Protein AF-A0A0L0FM32-F1 (afdb_monomer_lite)

Foldseek 3Di:
DPPVCQVVDDAKAFDDDDVPLAPDSAWIWHFDDDPVVPGGIDTDDQGADDQDQPPFDPPDHDPVSNVVQVVQQLNVLQCVVCVVSRVLSVCLSVDLVSSVVRVCVRPVPDDSVVDDDDIDDDDAWDGDNPRSGTDQPWDWPALPPVLPDTDTHHYHPPCVVCVVVSVVVVVVRCCVSPVDD

Structure (mmCIF, N/CA/C/O backbone):
data_AF-A0A0L0FM32-F1
#
_entry.id   AF-A0A0L0FM32-F1
#
loop_
_atom_site.group_PDB
_atom_site.id
_atom_site.type_symbol
_atom_site.label_atom_id
_atom_site.label_alt_id
_atom_site.label_comp_id
_atom_site.label_asym_id
_atom_site.label_entity_id
_atom_site.label_seq_id
_atom_site.pdbx_PDB_ins_code
_atom_site.Cartn_x
_atom_site.Cartn_y
_atom_site.Cartn_z
_atom_site.occupancy
_atom_site.B_iso_or_equiv
_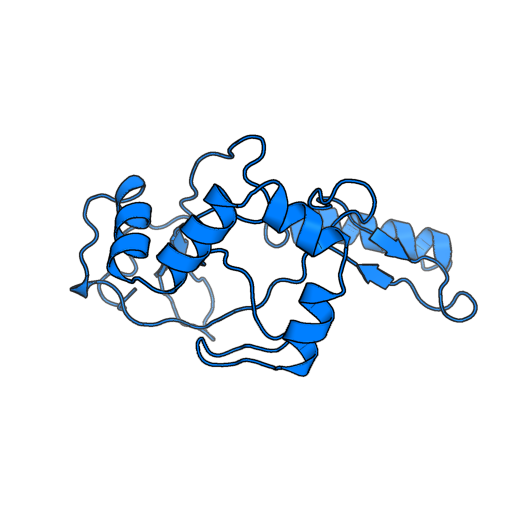atom_site.auth_seq_id
_atom_site.auth_comp_id
_atom_site.auth_asym_id
_atom_site.auth_atom_id
_atom_site.pdbx_PDB_model_num
ATOM 1 N N . MET A 1 1 ? -14.602 -6.476 7.976 1.00 91.38 1 MET A N 1
ATOM 2 C CA . MET A 1 1 ? -15.692 -6.327 8.966 1.00 91.38 1 MET A CA 1
ATOM 3 C C . MET A 1 1 ? -16.336 -7.679 9.131 1.00 91.38 1 MET A C 1
ATOM 5 O O . MET A 1 1 ? -16.321 -8.433 8.162 1.00 91.38 1 MET A O 1
ATOM 9 N N . LYS A 1 2 ? -16.908 -7.961 10.305 1.00 92.94 2 LYS A N 1
ATOM 10 C CA . LYS A 1 2 ? -17.693 -9.184 10.487 1.00 92.94 2 LYS A CA 1
ATOM 11 C C . LYS A 1 2 ? -18.865 -9.211 9.504 1.00 92.94 2 LYS A C 1
ATOM 13 O O . LYS A 1 2 ? -19.363 -8.154 9.101 1.00 92.94 2 LYS A O 1
ATOM 18 N N . ALA A 1 3 ? -19.281 -10.410 9.111 1.00 90.38 3 ALA A N 1
ATOM 19 C CA . ALA A 1 3 ? -20.233 -10.621 8.023 1.00 90.38 3 ALA A CA 1
ATOM 20 C C . ALA A 1 3 ? -21.579 -9.909 8.245 1.00 90.38 3 ALA A C 1
ATOM 22 O O . ALA A 1 3 ? -22.140 -9.362 7.300 1.00 90.38 3 ALA A O 1
ATOM 23 N N . GLU A 1 4 ? -22.066 -9.850 9.485 1.00 92.81 4 GLU A N 1
ATOM 24 C CA . GLU A 1 4 ? -23.324 -9.195 9.859 1.00 92.81 4 GLU A CA 1
ATOM 25 C C . GLU A 1 4 ? -23.316 -7.664 9.688 1.00 92.81 4 GLU A C 1
ATOM 27 O O . GLU A 1 4 ? -24.378 -7.047 9.654 1.00 92.81 4 GLU A O 1
ATOM 32 N N . TYR A 1 5 ? -22.137 -7.051 9.531 1.00 94.12 5 TYR A N 1
ATOM 33 C CA . TYR A 1 5 ? -21.968 -5.608 9.321 1.00 94.12 5 TYR A CA 1
ATOM 34 C C . TYR A 1 5 ? -21.438 -5.257 7.923 1.00 94.12 5 TYR A C 1
ATOM 36 O O . TYR A 1 5 ? -21.035 -4.116 7.688 1.00 94.12 5 TYR A O 1
ATOM 44 N N . LYS A 1 6 ? -21.413 -6.214 6.984 1.00 89.50 6 LYS A N 1
ATOM 45 C CA . LYS A 1 6 ? -20.869 -5.995 5.630 1.00 89.50 6 LYS A CA 1
ATOM 46 C C . LYS A 1 6 ? -21.604 -4.892 4.854 1.00 89.50 6 LYS A C 1
ATOM 48 O O . LYS A 1 6 ? -20.984 -4.207 4.051 1.00 89.50 6 LYS A O 1
ATOM 53 N N . ASP A 1 7 ? -22.886 -4.685 5.153 1.00 91.75 7 ASP A N 1
ATOM 54 C CA . ASP A 1 7 ? -23.764 -3.749 4.444 1.00 91.75 7 ASP A CA 1
ATOM 55 C C . ASP A 1 7 ? -23.800 -2.345 5.077 1.00 91.75 7 ASP A C 1
ATOM 57 O O . ASP A 1 7 ? -24.673 -1.539 4.759 1.00 91.75 7 ASP A O 1
ATOM 61 N N . ILE A 1 8 ? -22.852 -2.018 5.972 1.00 92.75 8 ILE A N 1
ATOM 62 C CA . ILE A 1 8 ? -22.752 -0.675 6.573 1.00 92.75 8 ILE A CA 1
ATOM 63 C C . ILE A 1 8 ? -22.622 0.428 5.507 1.00 92.75 8 ILE A C 1
ATOM 65 O O . ILE A 1 8 ? -23.114 1.538 5.698 1.00 92.75 8 ILE A O 1
ATOM 69 N N . VAL A 1 9 ? -21.983 0.099 4.379 1.00 92.38 9 VAL A N 1
ATOM 70 C CA . VAL A 1 9 ? -21.951 0.867 3.130 1.00 92.38 9 VAL A CA 1
ATOM 71 C C . VAL A 1 9 ? -21.946 -0.105 1.953 1.00 92.38 9 VAL A C 1
ATOM 73 O O . VAL A 1 9 ? -21.461 -1.223 2.069 1.00 92.38 9 VAL A O 1
ATOM 76 N N . THR A 1 10 ? -22.464 0.320 0.803 1.00 89.56 10 THR A N 1
ATOM 77 C CA . THR A 1 10 ? -22.587 -0.531 -0.398 1.00 89.56 10 THR A CA 1
ATOM 78 C C . THR A 1 10 ? -21.606 -0.164 -1.512 1.00 89.56 10 THR A C 1
ATOM 80 O O . THR A 1 10 ? -21.569 -0.813 -2.554 1.00 89.56 10 THR A O 1
ATOM 83 N N . ALA A 1 11 ? -20.805 0.880 -1.306 1.00 90.75 11 ALA A N 1
ATOM 84 C CA . ALA A 1 11 ? -19.853 1.403 -2.274 1.00 90.75 11 ALA A CA 1
ATOM 85 C C . ALA A 1 11 ? -18.503 1.674 -1.606 1.00 90.75 11 ALA A C 1
ATOM 87 O O . ALA A 1 11 ? -18.398 1.706 -0.379 1.00 90.75 11 ALA A O 1
ATOM 88 N N . ASN A 1 12 ? -17.473 1.897 -2.424 1.00 90.50 12 ASN A N 1
ATOM 89 C CA . ASN A 1 12 ? -16.180 2.318 -1.905 1.00 90.50 12 ASN A CA 1
ATOM 90 C C . ASN A 1 12 ? -16.286 3.698 -1.238 1.00 90.50 12 ASN A C 1
ATOM 92 O O . ASN A 1 12 ? -16.839 4.629 -1.828 1.00 90.50 12 ASN A O 1
ATOM 96 N N . VAL A 1 13 ? -15.702 3.852 -0.049 1.00 92.00 13 VAL A N 1
ATOM 97 C CA . VAL A 1 13 ? -15.650 5.135 0.669 1.00 92.00 13 VAL A CA 1
ATOM 98 C C . VAL A 1 13 ? -14.201 5.474 0.977 1.00 92.00 13 VAL A C 1
ATOM 100 O O . VAL A 1 13 ? -13.582 4.830 1.820 1.00 92.00 13 VAL A O 1
ATOM 103 N N . TYR A 1 14 ? -13.681 6.502 0.310 1.00 87.69 14 TYR A N 1
ATOM 104 C CA . TYR A 1 14 ? -12.312 6.992 0.468 1.00 87.69 14 TYR A CA 1
ATOM 105 C C . TYR A 1 14 ? -12.294 8.372 1.127 1.00 87.69 14 TYR A C 1
ATOM 107 O O . TYR A 1 14 ? -13.219 9.165 0.919 1.00 87.69 14 TYR A O 1
ATOM 115 N N . PRO A 1 15 ? -11.233 8.717 1.875 1.00 85.88 15 PRO A N 1
ATOM 116 C CA . PRO A 1 15 ? -11.010 10.103 2.241 1.00 85.88 15 PRO A CA 1
ATOM 117 C C . PRO A 1 15 ? -10.662 10.926 0.994 1.00 85.88 15 PRO A C 1
ATOM 119 O O . PRO A 1 15 ? -10.123 10.422 0.006 1.00 85.88 15 PRO A O 1
ATOM 122 N N . ALA A 1 16 ? -10.958 12.223 1.048 1.00 82.00 16 ALA A N 1
ATOM 123 C CA . ALA A 1 16 ? -10.608 13.134 -0.032 1.00 82.00 16 ALA A CA 1
ATOM 124 C C . ALA A 1 16 ? -9.077 13.174 -0.244 1.00 82.00 16 ALA A C 1
ATOM 126 O O . ALA A 1 16 ? -8.335 13.221 0.748 1.00 82.00 16 ALA A O 1
ATOM 127 N N . PRO A 1 17 ? -8.594 13.210 -1.503 1.00 71.12 17 PRO A N 1
ATOM 128 C CA . PRO A 1 17 ? -7.171 13.305 -1.796 1.00 71.12 17 PRO A CA 1
ATOM 129 C C . PRO A 1 17 ? -6.552 14.528 -1.122 1.00 71.12 17 PRO A C 1
ATOM 131 O O . PRO A 1 17 ? -7.025 15.654 -1.284 1.00 71.12 17 PRO A O 1
ATOM 134 N N . LYS A 1 18 ? -5.469 14.316 -0.376 1.00 67.25 18 LYS A N 1
ATOM 135 C CA . LYS A 1 18 ? -4.675 15.403 0.199 1.00 67.25 18 LYS A CA 1
ATOM 136 C C . LYS A 1 18 ? -3.421 15.613 -0.639 1.00 67.25 18 LYS A C 1
ATOM 138 O O . LYS A 1 18 ? -2.643 14.683 -0.845 1.00 67.25 18 LYS A O 1
ATOM 143 N N . VAL A 1 19 ? -3.205 16.849 -1.090 1.00 59.00 19 VAL A N 1
ATOM 144 C CA . VAL A 1 19 ? -1.977 17.238 -1.794 1.00 59.00 19 VAL A CA 1
ATOM 145 C C . VAL A 1 19 ? -0.781 16.953 -0.884 1.00 59.00 19 VAL A C 1
ATOM 147 O O . VAL A 1 19 ? -0.733 17.429 0.248 1.00 59.00 19 VAL A O 1
ATOM 150 N N . GLY A 1 20 ? 0.162 16.144 -1.366 1.00 59.38 20 GLY A N 1
ATOM 151 C CA . GLY A 1 20 ? 1.365 15.775 -0.618 1.00 59.38 20 GLY A CA 1
ATOM 152 C C . GLY A 1 20 ? 1.209 14.620 0.380 1.00 59.38 20 GLY A C 1
ATOM 153 O O . GLY A 1 20 ? 2.176 14.313 1.066 1.00 59.38 20 GLY A O 1
ATOM 154 N N . ALA A 1 21 ? 0.055 13.941 0.455 1.00 55.69 21 ALA A N 1
ATOM 155 C CA . ALA A 1 21 ? -0.160 12.824 1.390 1.00 55.69 21 ALA A CA 1
ATOM 156 C C . ALA A 1 21 ? 0.627 11.530 1.073 1.00 55.69 21 ALA A C 1
ATOM 158 O O . ALA A 1 21 ? 0.550 10.563 1.828 1.00 55.69 21 ALA A O 1
ATOM 159 N N . GLY A 1 22 ? 1.443 11.523 0.015 1.00 61.62 22 GLY A N 1
ATOM 160 C CA . GLY A 1 22 ? 2.389 10.443 -0.267 1.00 61.62 22 GLY A CA 1
ATOM 161 C C . GLY A 1 22 ? 1.719 9.091 -0.543 1.00 61.62 22 GLY A C 1
ATOM 162 O O . GLY A 1 22 ? 0.738 9.018 -1.271 1.00 61.62 22 GLY A O 1
ATOM 163 N N . ILE A 1 23 ? 2.291 8.026 0.030 1.00 59.50 23 ILE A N 1
ATOM 164 C CA . ILE A 1 23 ? 2.088 6.589 -0.274 1.00 59.50 23 ILE A CA 1
ATOM 165 C C . ILE A 1 23 ? 0.643 6.096 -0.012 1.00 59.50 23 ILE A C 1
ATOM 167 O O . ILE A 1 23 ? 0.248 5.013 -0.435 1.00 59.50 23 ILE A O 1
ATOM 171 N N . ALA A 1 24 ? -0.154 6.886 0.703 1.00 64.94 24 ALA A N 1
ATOM 172 C CA . ALA A 1 24 ? -1.330 6.454 1.435 1.00 64.94 24 ALA A CA 1
ATOM 173 C C . ALA A 1 24 ? -2.611 7.148 0.964 1.00 64.94 24 ALA A C 1
ATOM 175 O O . ALA A 1 24 ? -2.734 8.368 1.073 1.00 64.94 24 ALA A O 1
ATOM 176 N N . VAL A 1 25 ? -3.627 6.375 0.571 1.00 68.25 25 VAL A N 1
ATOM 177 C CA . VAL A 1 25 ? -5.009 6.887 0.481 1.00 68.25 25 VAL A CA 1
ATOM 178 C C . VAL A 1 25 ? -5.701 6.934 1.849 1.00 68.25 25 VAL A C 1
ATOM 180 O O . VAL A 1 25 ? -6.817 7.419 1.929 1.00 68.25 25 VAL A O 1
ATOM 183 N N . GLY A 1 26 ? -5.055 6.482 2.931 1.00 79.12 26 GLY A N 1
ATOM 184 C CA . GLY A 1 26 ? -5.630 6.440 4.279 1.00 79.12 26 GLY A CA 1
ATOM 185 C C . GLY A 1 26 ? -6.660 5.322 4.469 1.00 79.12 26 GLY A C 1
ATOM 186 O O . GLY A 1 26 ? -6.921 4.534 3.561 1.00 79.12 26 GLY A O 1
ATOM 187 N N . VAL A 1 27 ? -7.253 5.245 5.666 1.00 89.19 27 VAL A N 1
ATOM 188 C CA . VAL A 1 27 ? -8.272 4.232 5.988 1.00 89.19 27 VAL A CA 1
ATOM 189 C C . VAL A 1 27 ? -9.524 4.469 5.144 1.00 89.19 27 VAL A C 1
ATOM 191 O O . VAL A 1 27 ? -10.063 5.573 5.135 1.00 89.19 27 VAL A O 1
ATOM 194 N N . HIS A 1 28 ? -9.982 3.432 4.449 1.00 90.88 28 HIS A N 1
ATOM 195 C CA . HIS A 1 28 ? -11.128 3.476 3.542 1.00 90.88 28 HIS A CA 1
ATOM 196 C C . HIS A 1 28 ? -11.958 2.191 3.637 1.00 90.88 28 HIS A C 1
ATOM 198 O O . HIS A 1 28 ? -11.568 1.237 4.311 1.00 90.88 28 HIS A O 1
ATOM 204 N N . PHE A 1 29 ? -13.116 2.187 2.982 1.00 93.19 29 PHE A N 1
ATOM 205 C CA . PHE A 1 29 ? -14.058 1.069 2.962 1.00 93.19 29 PHE A CA 1
ATOM 206 C C . PHE A 1 29 ? -14.165 0.524 1.550 1.00 93.19 29 PHE A C 1
ATOM 208 O O . PHE A 1 29 ? -14.414 1.294 0.623 1.00 93.19 29 PHE A O 1
ATOM 215 N N . THR A 1 30 ? -13.982 -0.785 1.403 1.00 91.31 30 THR A N 1
ATOM 216 C CA . THR A 1 30 ? -14.018 -1.475 0.111 1.00 91.31 30 THR A CA 1
ATOM 217 C C . THR A 1 30 ? -14.945 -2.689 0.205 1.00 91.31 30 THR A C 1
ATOM 219 O O . THR A 1 30 ? -14.566 -3.675 0.851 1.00 91.31 30 THR A O 1
ATOM 222 N N . PRO A 1 31 ? -16.140 -2.668 -0.416 1.00 91.25 31 PRO A N 1
ATOM 223 C CA . PRO A 1 31 ? -16.947 -3.872 -0.565 1.00 91.25 31 PRO A CA 1
ATOM 224 C C . PRO A 1 31 ? -16.245 -4.863 -1.503 1.00 91.25 31 PRO A C 1
ATOM 226 O O . PRO A 1 31 ? -15.742 -4.493 -2.566 1.00 91.25 31 PRO A O 1
ATOM 229 N N . THR A 1 32 ? -16.206 -6.137 -1.124 1.00 87.69 32 THR A N 1
ATOM 230 C CA . THR A 1 32 ? -15.681 -7.209 -1.975 1.00 87.69 32 THR A CA 1
ATOM 231 C C . THR A 1 32 ? -16.792 -7.824 -2.815 1.00 87.69 32 THR A C 1
ATOM 233 O O . THR A 1 32 ? -17.896 -8.061 -2.338 1.00 87.69 32 THR A O 1
ATOM 236 N N . VAL A 1 33 ? -16.477 -8.117 -4.078 1.00 77.50 33 VAL A N 1
ATOM 237 C CA . VAL A 1 33 ? -17.435 -8.632 -5.077 1.00 77.50 33 VAL A CA 1
ATOM 238 C C . VAL A 1 33 ? -17.207 -10.106 -5.445 1.00 77.50 33 VAL A C 1
ATOM 240 O O . VAL A 1 33 ? -17.774 -10.590 -6.416 1.00 77.50 33 VAL A O 1
ATOM 243 N N . ASN A 1 34 ? -16.319 -10.822 -4.743 1.00 66.50 34 ASN A N 1
ATOM 244 C CA . ASN A 1 34 ? -15.764 -12.095 -5.224 1.00 66.50 34 ASN A CA 1
ATOM 245 C C . ASN A 1 34 ? -16.168 -13.304 -4.362 1.00 66.50 34 ASN A C 1
ATOM 247 O O . ASN A 1 34 ? -15.941 -13.301 -3.155 1.00 66.50 34 ASN A O 1
ATOM 251 N N . GLU A 1 35 ? -16.612 -14.385 -5.009 1.00 59.09 35 GLU A N 1
ATOM 252 C CA . GLU A 1 35 ? -16.872 -15.718 -4.433 1.00 59.09 35 GLU A CA 1
ATOM 253 C C . GLU A 1 35 ? -15.700 -16.282 -3.603 1.00 59.09 35 GLU A C 1
ATOM 255 O O . GLU A 1 35 ? -15.907 -16.964 -2.604 1.00 59.09 35 GLU A O 1
ATOM 260 N N . ARG A 1 36 ? -14.452 -15.970 -3.974 1.00 67.12 36 ARG A N 1
ATOM 261 C CA . ARG A 1 36 ? -13.226 -16.483 -3.338 1.00 67.12 36 ARG A CA 1
ATOM 262 C C . ARG A 1 36 ? -12.907 -15.834 -1.988 1.00 67.12 36 ARG A C 1
ATOM 264 O O . ARG A 1 36 ? -12.211 -16.437 -1.178 1.00 67.12 36 ARG A O 1
ATOM 271 N N . ARG A 1 37 ? -13.364 -14.597 -1.767 1.00 67.31 37 ARG A N 1
ATOM 272 C CA . ARG A 1 37 ? -13.245 -13.879 -0.480 1.00 67.31 37 ARG A CA 1
ATOM 273 C C . ARG A 1 37 ? -14.585 -13.752 0.249 1.00 67.31 37 ARG A C 1
ATOM 275 O O . ARG A 1 37 ? -14.599 -13.384 1.416 1.00 67.31 37 ARG A O 1
ATOM 282 N N . GLY A 1 38 ? -15.683 -14.085 -0.424 1.00 75.25 38 GLY A N 1
ATOM 283 C CA . GLY A 1 38 ? -17.031 -13.801 0.036 1.00 75.25 38 GLY A CA 1
ATOM 284 C C . GLY A 1 38 ? -17.399 -12.325 -0.124 1.00 75.25 38 GLY A C 1
ATOM 285 O O . GLY A 1 38 ? -16.570 -11.462 -0.435 1.00 75.25 38 GLY A O 1
ATOM 286 N N . GLU A 1 39 ? -18.676 -12.042 0.104 1.00 85.19 39 GLU A N 1
ATOM 287 C CA . GLU A 1 39 ? -19.193 -10.684 0.245 1.00 85.19 39 GLU A CA 1
ATOM 288 C C . GLU A 1 39 ? -18.827 -10.156 1.634 1.00 85.19 39 GLU A C 1
ATOM 290 O O . GLU A 1 39 ? -19.357 -10.612 2.650 1.00 85.19 39 GLU A O 1
ATOM 295 N N . GLN A 1 40 ? -17.895 -9.212 1.685 1.00 89.12 40 GLN A N 1
ATOM 296 C CA . GLN A 1 40 ? -17.379 -8.620 2.911 1.00 89.12 40 GLN A CA 1
ATOM 297 C C . GLN A 1 40 ? -17.132 -7.124 2.708 1.00 89.12 40 GLN A C 1
ATOM 299 O O . GLN A 1 40 ? -16.970 -6.638 1.590 1.00 89.12 40 GLN A O 1
ATOM 304 N N . MET A 1 41 ? -17.038 -6.396 3.819 1.00 92.69 41 MET A N 1
ATOM 305 C CA . MET A 1 41 ? -16.545 -5.021 3.837 1.00 92.69 41 MET A CA 1
ATOM 306 C C . MET A 1 41 ? -15.121 -4.997 4.384 1.00 92.69 41 MET A C 1
ATOM 308 O O . MET A 1 41 ? -14.900 -5.293 5.565 1.00 92.69 41 MET A O 1
ATOM 312 N N . ILE A 1 42 ? -14.144 -4.648 3.549 1.00 92.31 42 ILE A N 1
ATOM 313 C CA . ILE A 1 42 ? -12.765 -4.425 3.991 1.00 92.31 42 ILE A CA 1
ATOM 314 C C . ILE A 1 42 ? -12.662 -2.997 4.522 1.00 92.31 42 ILE A C 1
ATOM 316 O O . ILE A 1 42 ? -13.055 -2.051 3.845 1.00 92.31 42 ILE A O 1
ATOM 320 N N . VAL A 1 43 ? -12.109 -2.856 5.728 1.00 92.50 43 VAL A N 1
ATOM 321 C CA . VAL A 1 43 ? -11.710 -1.562 6.292 1.00 92.50 43 VAL A CA 1
ATOM 322 C C . VAL A 1 43 ? -10.195 -1.477 6.202 1.00 92.50 43 VAL A C 1
ATOM 324 O O . VAL A 1 43 ? -9.506 -2.392 6.654 1.00 92.50 43 VAL A O 1
ATOM 327 N N . GLY A 1 44 ? -9.683 -0.390 5.637 1.00 85.12 44 GLY A N 1
ATOM 328 C CA . GLY A 1 44 ? -8.267 -0.210 5.333 1.00 85.12 44 GLY A CA 1
ATOM 329 C C . GLY A 1 44 ? -7.952 -0.474 3.855 1.00 85.12 44 GLY A C 1
ATOM 330 O O . GLY A 1 44 ? -8.870 -0.484 3.038 1.00 85.12 44 GLY A O 1
ATOM 331 N N . PRO A 1 45 ? -6.679 -0.713 3.502 1.00 73.12 45 PRO A N 1
ATOM 332 C CA . PRO A 1 45 ? -5.538 -0.843 4.409 1.00 73.12 45 PRO A CA 1
ATOM 333 C C . PRO A 1 45 ? -5.130 0.479 5.083 1.00 73.12 45 PRO A C 1
ATOM 335 O O . PRO A 1 45 ? -5.443 1.570 4.606 1.00 73.12 45 PRO A O 1
ATOM 338 N N . GLY A 1 46 ? -4.441 0.361 6.220 1.00 69.88 46 GLY A N 1
ATOM 339 C CA . GLY A 1 46 ? -3.495 1.390 6.653 1.00 69.88 46 GLY A CA 1
ATOM 340 C C . GLY A 1 46 ? -2.244 1.324 5.774 1.00 69.88 46 GLY A C 1
ATOM 341 O O . GLY A 1 46 ? -2.013 0.335 5.083 1.00 69.88 46 GLY A O 1
ATOM 342 N N . SER A 1 47 ? -1.439 2.375 5.751 1.00 71.38 47 SER A N 1
ATOM 343 C CA . SER A 1 47 ? -0.336 2.498 4.789 1.00 71.38 47 SER A CA 1
ATOM 344 C C . SER A 1 47 ? 0.940 2.796 5.546 1.00 71.38 47 SER A C 1
ATOM 346 O O . SER A 1 47 ? 1.371 3.939 5.658 1.00 71.38 47 SER A O 1
ATOM 348 N N . SER A 1 48 ? 1.518 1.733 6.095 1.00 77.38 48 SER A N 1
ATOM 349 C CA . SER A 1 48 ? 2.737 1.784 6.892 1.00 77.38 48 SER A CA 1
ATOM 350 C C . SER A 1 48 ? 3.952 1.288 6.112 1.00 77.38 48 SER A C 1
ATOM 352 O O . SER A 1 48 ? 3.851 0.679 5.044 1.00 77.38 48 SER A O 1
ATOM 354 N N . ILE A 1 49 ? 5.129 1.572 6.661 1.00 82.56 49 ILE A N 1
ATOM 355 C CA . ILE A 1 49 ? 6.398 1.067 6.150 1.00 82.56 49 ILE A CA 1
ATOM 356 C C . ILE A 1 49 ? 6.480 -0.425 6.463 1.00 82.56 49 ILE A C 1
ATOM 358 O O . ILE A 1 49 ? 6.448 -0.829 7.623 1.00 82.56 49 ILE A O 1
ATOM 362 N N . CYS A 1 50 ? 6.641 -1.230 5.419 1.00 85.81 50 CYS A N 1
ATOM 363 C CA . CYS A 1 50 ? 6.823 -2.666 5.545 1.00 85.81 50 CYS A CA 1
ATOM 364 C C . CYS A 1 50 ? 8.297 -3.016 5.811 1.00 85.81 50 CYS A C 1
ATOM 366 O O . CYS A 1 50 ? 9.192 -2.466 5.163 1.00 85.81 50 CYS A O 1
ATOM 368 N N . LEU A 1 51 ? 8.557 -3.935 6.748 1.00 86.69 51 LEU A N 1
ATOM 369 C CA . LEU A 1 51 ? 9.915 -4.361 7.135 1.00 86.69 51 LEU A CA 1
ATOM 370 C C . LEU A 1 51 ? 10.401 -5.618 6.391 1.00 86.69 51 LEU A C 1
ATOM 372 O O . LEU A 1 51 ? 11.497 -6.118 6.653 1.00 86.69 51 LEU A O 1
ATOM 376 N N . ASP A 1 52 ? 9.593 -6.119 5.460 1.00 89.94 52 ASP A N 1
ATOM 377 C CA . ASP A 1 52 ? 9.928 -7.197 4.536 1.00 89.94 52 ASP A CA 1
ATOM 378 C C . ASP A 1 52 ? 9.218 -6.968 3.190 1.00 89.94 52 ASP A C 1
ATOM 380 O O . ASP A 1 52 ? 8.155 -6.352 3.127 1.00 89.94 52 ASP A O 1
ATOM 384 N N . ARG A 1 53 ? 9.789 -7.466 2.092 1.00 87.81 53 ARG A N 1
ATOM 385 C CA . ARG A 1 53 ? 9.153 -7.425 0.765 1.00 87.81 53 ARG A CA 1
ATOM 386 C C . ARG A 1 53 ? 8.025 -8.441 0.627 1.00 87.81 53 ARG A C 1
ATOM 388 O O . ARG A 1 53 ? 7.150 -8.247 -0.209 1.00 87.81 53 ARG A O 1
ATOM 395 N N . GLU A 1 54 ? 8.054 -9.496 1.437 1.00 90.38 54 GLU A N 1
ATOM 396 C CA . GLU A 1 54 ? 7.090 -10.603 1.406 1.00 90.38 54 GLU A CA 1
ATOM 397 C C . GLU A 1 54 ? 6.329 -10.746 2.737 1.00 90.38 54 GLU A C 1
ATOM 399 O O . GLU A 1 54 ? 5.864 -11.829 3.083 1.00 90.38 54 GLU A O 1
ATOM 404 N N . ALA A 1 55 ? 6.189 -9.652 3.494 1.00 88.69 55 ALA A N 1
ATOM 405 C CA . ALA A 1 55 ? 5.451 -9.640 4.757 1.00 88.69 55 ALA A CA 1
ATOM 406 C C . ALA A 1 55 ? 3.934 -9.733 4.528 1.00 88.69 55 ALA A C 1
ATOM 408 O O . ALA A 1 55 ? 3.229 -8.732 4.405 1.00 88.69 55 ALA A O 1
ATOM 409 N N . TYR A 1 56 ? 3.425 -10.964 4.494 1.00 88.81 56 TYR A N 1
ATOM 410 C CA . TYR A 1 56 ? 1.993 -11.263 4.403 1.00 88.81 56 TYR A CA 1
ATOM 411 C C . TYR A 1 56 ? 1.355 -11.546 5.773 1.00 88.81 56 TYR A C 1
ATOM 413 O O . TYR A 1 56 ? 0.172 -11.890 5.853 1.00 88.81 56 TYR A O 1
ATOM 421 N N . LYS A 1 57 ? 2.110 -11.352 6.860 1.00 88.44 57 LYS A N 1
ATOM 422 C CA . LYS A 1 57 ? 1.631 -11.258 8.244 1.00 88.44 57 LYS A CA 1
ATOM 423 C C . LYS A 1 57 ? 2.199 -10.008 8.909 1.00 88.44 57 LYS A C 1
ATOM 425 O O . LYS A 1 57 ? 3.323 -9.607 8.631 1.00 88.44 57 LYS A O 1
ATOM 430 N N . ALA A 1 58 ? 1.461 -9.443 9.864 1.00 82.38 58 ALA A N 1
ATOM 431 C CA . ALA A 1 58 ? 1.873 -8.225 10.573 1.00 82.38 58 ALA A CA 1
ATOM 432 C C . ALA A 1 58 ? 3.177 -8.392 11.380 1.00 82.38 58 ALA A C 1
ATOM 434 O O . ALA A 1 58 ? 3.860 -7.418 11.675 1.00 82.38 58 ALA A O 1
ATOM 435 N N . SER A 1 59 ? 3.524 -9.629 11.743 1.00 86.25 59 SER A N 1
ATOM 436 C CA . SER A 1 59 ? 4.751 -9.965 12.468 1.00 86.25 59 SER A CA 1
ATOM 437 C C . SER A 1 59 ? 5.955 -10.250 11.569 1.00 86.25 59 SER A C 1
ATOM 439 O O . SER A 1 59 ? 7.039 -10.499 12.094 1.00 86.25 59 SER A O 1
ATOM 441 N N . ASP A 1 60 ? 5.771 -10.317 10.249 1.00 90.69 60 ASP A N 1
ATOM 442 C CA . ASP A 1 60 ? 6.848 -10.685 9.334 1.00 90.69 60 ASP A CA 1
ATOM 443 C C . ASP A 1 60 ? 7.871 -9.546 9.256 1.00 90.69 60 ASP A C 1
ATOM 445 O O . ASP A 1 60 ? 7.543 -8.392 8.974 1.00 90.69 60 ASP A O 1
ATOM 449 N N . PHE A 1 61 ? 9.133 -9.873 9.523 1.00 92.19 61 PHE A N 1
ATOM 450 C CA . PHE A 1 61 ? 10.239 -8.934 9.424 1.00 92.19 61 PHE A CA 1
ATOM 451 C C . PHE A 1 61 ? 11.482 -9.644 8.898 1.00 92.19 61 PHE A C 1
ATOM 453 O O . PHE A 1 61 ? 11.764 -10.792 9.247 1.00 92.19 61 PHE A O 1
ATOM 460 N N . SER A 1 62 ? 12.280 -8.920 8.118 1.00 94.44 62 SER A N 1
ATOM 461 C CA . SER A 1 62 ? 13.554 -9.416 7.614 1.00 94.44 62 SER A CA 1
ATOM 462 C C . SER A 1 62 ? 14.651 -8.414 7.911 1.00 94.44 62 SER A C 1
ATOM 464 O O . SER A 1 62 ? 14.646 -7.286 7.428 1.00 94.44 62 SER A O 1
ATOM 466 N N . VAL A 1 63 ? 15.657 -8.847 8.674 1.00 94.12 63 VAL A N 1
ATOM 467 C CA . VAL A 1 63 ? 16.845 -8.024 8.952 1.00 94.12 63 VAL A CA 1
ATOM 468 C C . VAL A 1 63 ? 17.540 -7.624 7.648 1.00 94.12 63 VAL A C 1
ATOM 470 O O . VAL A 1 63 ? 18.020 -6.503 7.512 1.00 94.12 63 VAL A O 1
ATOM 473 N N . LYS A 1 64 ? 17.559 -8.518 6.654 1.00 94.44 64 LYS A N 1
ATOM 474 C CA . LYS A 1 64 ? 18.147 -8.243 5.340 1.00 94.44 64 LYS A CA 1
ATOM 475 C C . LYS A 1 64 ? 17.393 -7.135 4.606 1.00 94.44 64 LYS A C 1
ATOM 477 O O . LYS A 1 64 ? 18.032 -6.247 4.044 1.00 94.44 64 LYS A O 1
ATOM 482 N N . GLU A 1 65 ? 16.063 -7.185 4.598 1.00 92.94 65 GLU A N 1
ATOM 483 C CA . GLU A 1 65 ? 15.255 -6.155 3.941 1.00 92.94 65 GLU A CA 1
ATOM 484 C C . GLU A 1 65 ? 15.265 -4.840 4.718 1.00 92.94 65 GLU A C 1
ATOM 486 O O . GLU A 1 65 ? 15.378 -3.783 4.104 1.00 92.94 65 GLU A O 1
ATOM 491 N N . LEU A 1 66 ? 15.311 -4.888 6.050 1.00 91.19 66 LEU A N 1
ATOM 492 C CA . LEU A 1 66 ? 15.537 -3.711 6.882 1.00 91.19 66 LEU A CA 1
ATOM 493 C C . LEU A 1 66 ? 16.870 -3.024 6.543 1.00 91.19 66 LEU A C 1
ATOM 495 O O . LEU A 1 66 ? 16.901 -1.814 6.341 1.00 91.19 66 LEU A O 1
ATOM 499 N N . MET A 1 67 ? 17.963 -3.783 6.411 1.00 93.25 67 MET A N 1
ATOM 500 C CA . MET A 1 67 ? 19.267 -3.234 6.009 1.00 93.25 67 MET A CA 1
ATOM 501 C C . MET A 1 67 ? 19.258 -2.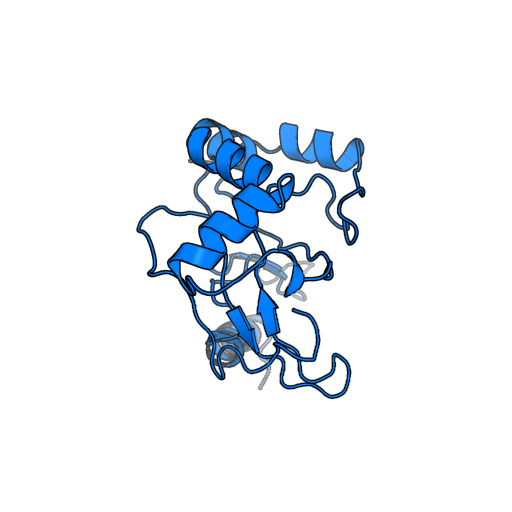680 4.576 1.00 93.25 67 MET A C 1
ATOM 503 O O . MET A 1 67 ? 19.937 -1.700 4.276 1.00 93.25 67 MET A O 1
ATOM 507 N N . ARG A 1 68 ? 18.474 -3.277 3.671 1.00 92.19 68 ARG A N 1
ATOM 508 C CA . ARG A 1 68 ? 18.270 -2.738 2.317 1.00 92.19 68 ARG A CA 1
ATOM 509 C C . ARG A 1 68 ? 17.472 -1.441 2.335 1.00 92.19 68 ARG A C 1
ATOM 511 O O . ARG A 1 68 ? 17.795 -0.532 1.575 1.00 92.19 68 ARG A O 1
ATOM 518 N N . LEU A 1 69 ? 16.454 -1.352 3.187 1.00 89.75 69 LEU A N 1
ATOM 519 C CA . LEU A 1 69 ? 15.639 -0.156 3.358 1.00 89.75 69 LEU A CA 1
ATOM 520 C C . LEU A 1 69 ? 16.478 0.998 3.915 1.00 89.75 69 LEU A C 1
ATOM 522 O O . LEU A 1 69 ? 16.440 2.090 3.356 1.00 89.75 69 LEU A O 1
ATOM 526 N N . THR A 1 70 ? 17.284 0.754 4.952 1.00 90.19 70 THR A N 1
ATOM 527 C CA . THR A 1 70 ? 18.179 1.776 5.524 1.00 90.19 70 THR A CA 1
ATOM 528 C C . THR A 1 70 ? 19.288 2.194 4.557 1.00 90.19 70 THR A C 1
ATOM 530 O O . THR A 1 70 ? 19.701 3.351 4.565 1.00 90.19 70 THR A O 1
ATOM 533 N N . GLY A 1 71 ? 19.731 1.292 3.675 1.00 91.81 71 GLY A N 1
ATOM 534 C CA . GLY A 1 71 ? 20.647 1.608 2.575 1.00 91.81 71 GLY A CA 1
ATOM 535 C C . GLY A 1 71 ? 19.999 2.336 1.388 1.00 91.81 71 GLY A C 1
ATOM 536 O O . GLY A 1 71 ? 20.712 2.864 0.532 1.00 91.81 71 GLY A O 1
ATOM 537 N N . ASN A 1 72 ? 18.666 2.387 1.301 1.00 91.56 72 ASN A N 1
ATOM 538 C CA . ASN A 1 72 ? 17.964 3.056 0.211 1.00 91.56 72 ASN A CA 1
ATOM 539 C C . ASN A 1 72 ? 17.837 4.560 0.493 1.00 91.56 72 ASN A C 1
ATOM 541 O O . ASN A 1 72 ? 16.979 5.009 1.253 1.00 91.56 72 ASN A O 1
ATOM 545 N N . VAL A 1 73 ? 18.675 5.350 -0.179 1.00 93.25 73 VAL A N 1
ATOM 546 C CA . VAL A 1 73 ? 18.731 6.811 -0.017 1.00 93.25 73 VAL A CA 1
ATOM 547 C C . VAL A 1 73 ? 17.386 7.488 -0.301 1.00 93.25 73 VAL A C 1
ATOM 549 O O . VAL A 1 73 ? 17.015 8.410 0.421 1.00 93.25 73 VAL A O 1
ATOM 552 N N . GLY A 1 74 ? 16.642 7.043 -1.319 1.00 92.50 74 GLY A N 1
ATOM 553 C CA . GLY A 1 74 ? 15.338 7.620 -1.662 1.00 92.50 74 GLY A CA 1
ATOM 554 C C . GLY A 1 74 ? 14.304 7.392 -0.560 1.00 92.50 74 GLY A C 1
ATOM 555 O O . GLY A 1 74 ? 13.659 8.338 -0.112 1.00 92.50 74 GLY A O 1
ATOM 556 N N . ALA A 1 75 ? 14.211 6.159 -0.056 1.00 90.19 75 ALA A N 1
ATOM 557 C CA . ALA A 1 75 ? 13.312 5.815 1.043 1.00 90.19 75 ALA A CA 1
ATOM 558 C C . ALA A 1 75 ? 13.685 6.546 2.344 1.00 90.19 75 ALA A C 1
ATOM 560 O O . ALA A 1 75 ? 12.815 7.065 3.038 1.00 90.19 75 ALA A O 1
ATOM 561 N N . MET A 1 76 ? 14.977 6.657 2.665 1.00 92.12 76 MET A N 1
ATOM 562 C CA . MET A 1 76 ? 15.419 7.387 3.859 1.00 92.12 76 MET A CA 1
ATOM 563 C C . MET A 1 76 ? 15.170 8.892 3.755 1.00 92.12 76 MET A C 1
ATOM 565 O O . MET A 1 76 ? 14.745 9.500 4.736 1.00 92.12 76 MET A O 1
ATOM 569 N N . LYS A 1 77 ? 15.347 9.494 2.571 1.00 92.88 77 LYS A N 1
ATOM 570 C CA . LYS A 1 77 ? 14.941 10.886 2.321 1.00 92.88 77 LYS A CA 1
ATOM 571 C C . LYS A 1 77 ? 13.436 11.065 2.501 1.00 92.88 77 LYS A C 1
ATOM 573 O O . LYS A 1 77 ? 13.032 12.004 3.179 1.00 92.88 77 LYS A O 1
ATOM 578 N N . PHE A 1 78 ? 12.620 10.148 1.972 1.00 90.38 78 PHE A N 1
ATOM 579 C CA . PHE A 1 78 ? 11.169 10.177 2.168 1.00 90.38 78 PHE A CA 1
ATOM 580 C C . PHE A 1 78 ? 10.805 10.192 3.656 1.00 90.38 78 PHE A C 1
ATOM 582 O O . PHE A 1 78 ? 10.086 11.088 4.099 1.00 90.38 78 PHE A O 1
ATOM 589 N N . VAL A 1 79 ? 11.330 9.233 4.427 1.00 89.62 79 VAL A N 1
ATOM 590 C CA . VAL A 1 79 ? 11.054 9.112 5.865 1.00 89.62 79 VAL A CA 1
ATOM 591 C C . VAL A 1 79 ? 11.504 10.36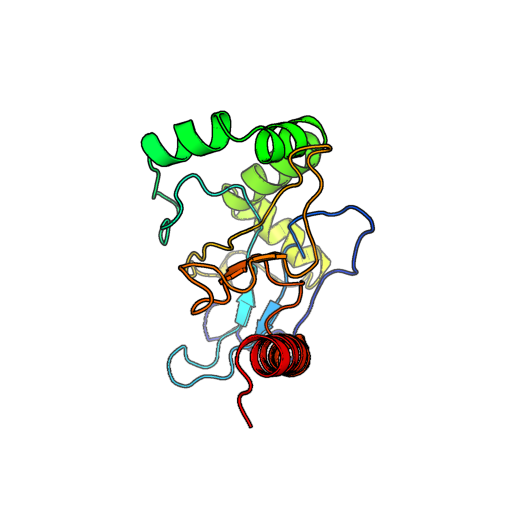7 6.609 1.00 89.62 79 VAL A C 1
ATOM 593 O O . VAL A 1 79 ? 10.733 10.915 7.392 1.00 89.62 79 VAL A O 1
ATOM 596 N N . ALA A 1 80 ? 12.711 10.867 6.333 1.00 90.62 80 ALA A N 1
ATOM 597 C CA . ALA A 1 80 ? 13.253 12.060 6.980 1.00 90.62 80 ALA A CA 1
ATOM 598 C C . ALA A 1 80 ? 12.436 13.327 6.674 1.00 90.62 80 ALA A C 1
ATOM 600 O O . ALA A 1 80 ? 12.177 14.130 7.569 1.00 90.62 80 ALA A O 1
ATOM 601 N N . SER A 1 81 ? 11.988 13.502 5.429 1.00 89.75 81 SER A N 1
ATOM 602 C CA . SER A 1 81 ? 11.141 14.633 5.036 1.00 89.75 81 SER A CA 1
ATOM 603 C C . SER A 1 81 ? 9.699 14.510 5.538 1.00 89.75 81 SER A C 1
ATOM 605 O O . SER A 1 81 ? 9.002 15.517 5.626 1.00 89.75 81 SER A O 1
ATOM 607 N N . ASN A 1 82 ? 9.253 13.301 5.894 1.00 87.00 82 ASN A N 1
ATOM 608 C CA . ASN A 1 82 ? 7.875 12.998 6.278 1.00 87.00 82 ASN A CA 1
ATOM 609 C C . ASN A 1 82 ? 7.800 12.251 7.621 1.00 87.00 82 ASN A C 1
ATOM 611 O O . ASN A 1 82 ? 7.002 11.324 7.774 1.00 87.00 82 ASN A O 1
ATOM 615 N N . LEU A 1 83 ? 8.612 12.639 8.612 1.00 88.12 83 LEU A N 1
ATOM 616 C CA . LEU A 1 83 ? 8.688 11.934 9.902 1.00 88.12 83 LEU A CA 1
ATOM 617 C C . LEU A 1 83 ? 7.336 11.865 10.616 1.00 88.12 83 LEU A C 1
ATOM 619 O O . LEU A 1 83 ? 6.935 10.799 11.074 1.00 88.12 83 LEU A O 1
ATOM 623 N N . GLY A 1 84 ? 6.607 12.984 10.671 1.00 87.81 84 GLY A N 1
ATOM 624 C CA . GLY A 1 84 ? 5.286 13.029 11.303 1.00 87.81 84 GLY A CA 1
ATOM 625 C C . GLY A 1 84 ? 4.287 12.083 10.634 1.00 87.81 84 GLY A C 1
ATOM 626 O O . GLY A 1 84 ? 3.586 11.344 11.322 1.00 87.81 84 GLY A O 1
ATOM 627 N N . LEU A 1 85 ? 4.278 12.047 9.297 1.00 84.69 85 LEU A N 1
ATOM 628 C CA . LEU A 1 85 ? 3.449 11.117 8.530 1.00 84.69 85 LEU A CA 1
ATOM 629 C C . LEU A 1 85 ? 3.862 9.668 8.813 1.00 84.69 85 LEU A C 1
ATOM 631 O O . LEU A 1 85 ? 3.015 8.872 9.207 1.00 84.69 85 LEU A O 1
ATOM 635 N N . SER A 1 86 ? 5.154 9.355 8.703 1.00 85.19 86 SER A N 1
ATOM 636 C CA . SER A 1 86 ? 5.698 8.001 8.882 1.00 85.19 86 SER A CA 1
ATOM 637 C C . SER A 1 86 ? 5.389 7.436 10.272 1.00 85.19 86 SER A C 1
ATOM 639 O O . SER A 1 86 ? 4.921 6.307 10.394 1.00 85.19 86 SER A O 1
ATOM 641 N N . ILE A 1 87 ? 5.577 8.241 11.324 1.00 87.81 87 ILE A N 1
ATOM 642 C CA . ILE A 1 87 ? 5.252 7.853 12.703 1.00 87.81 87 ILE A CA 1
ATOM 643 C C . ILE A 1 87 ? 3.741 7.671 12.867 1.00 87.81 87 ILE A C 1
ATOM 645 O O . ILE A 1 87 ? 3.305 6.714 13.501 1.00 87.81 87 ILE A O 1
ATOM 649 N N . SER A 1 88 ? 2.931 8.568 12.296 1.00 86.75 88 SER A N 1
ATOM 650 C CA . SER A 1 88 ? 1.472 8.473 12.407 1.00 86.75 88 SER A CA 1
ATOM 651 C C . SER A 1 88 ? 0.906 7.230 11.716 1.00 86.75 88 SER A C 1
ATOM 653 O O . SER A 1 88 ? -0.026 6.621 12.232 1.00 86.75 88 SER A O 1
ATOM 655 N N . GLU A 1 89 ? 1.459 6.841 10.565 1.00 87.19 89 GLU A N 1
ATOM 656 C CA . GLU A 1 89 ? 1.078 5.618 9.856 1.00 87.19 89 GLU A CA 1
ATOM 657 C C . GLU A 1 89 ? 1.496 4.380 10.648 1.00 87.19 89 GLU A C 1
ATOM 659 O O . GLU A 1 89 ? 0.649 3.536 10.921 1.00 87.19 89 GLU A O 1
ATOM 664 N N . ALA A 1 90 ? 2.742 4.323 11.131 1.00 86.56 90 ALA A N 1
ATOM 665 C CA . ALA A 1 90 ? 3.206 3.217 11.969 1.00 86.56 90 ALA A CA 1
ATOM 666 C C . ALA A 1 90 ? 2.368 3.066 13.250 1.00 86.56 90 ALA A C 1
ATOM 668 O O . ALA A 1 90 ? 2.002 1.961 13.641 1.00 86.56 90 ALA A O 1
ATOM 669 N N . TYR A 1 91 ? 2.005 4.180 13.893 1.00 88.88 91 TYR A N 1
ATOM 670 C CA . TYR A 1 91 ? 1.131 4.157 15.063 1.00 88.88 91 TYR A CA 1
ATOM 671 C C . TYR A 1 91 ? -0.267 3.621 14.734 1.00 88.88 91 TYR A C 1
ATOM 673 O O . TYR A 1 91 ? -0.815 2.836 15.506 1.00 88.88 91 TYR A O 1
ATOM 681 N N . ARG A 1 92 ? -0.849 4.023 13.597 1.00 88.50 92 ARG A N 1
ATOM 682 C CA . ARG A 1 92 ? -2.161 3.530 13.154 1.00 88.50 92 ARG A CA 1
ATOM 683 C C . ARG A 1 92 ? -2.140 2.052 12.798 1.00 88.50 92 ARG A C 1
ATOM 685 O O . ARG A 1 92 ? -3.115 1.372 13.083 1.00 88.50 92 ARG A O 1
ATOM 692 N N . ASP A 1 93 ? -1.046 1.570 12.230 1.00 86.19 93 ASP A N 1
ATOM 693 C CA . ASP A 1 93 ? -0.870 0.161 11.880 1.00 86.19 93 ASP A CA 1
ATOM 694 C C . ASP A 1 93 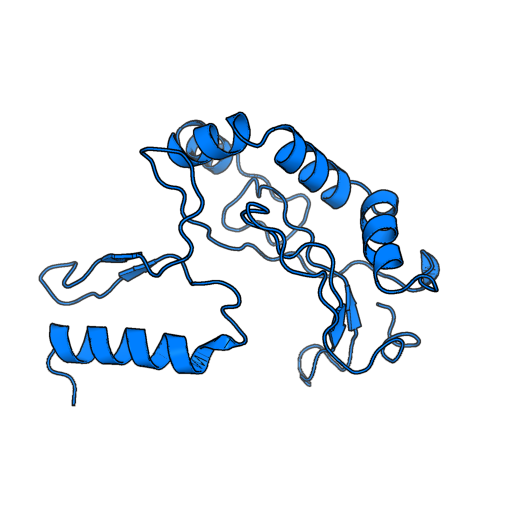? -0.766 -0.732 13.130 1.00 86.19 93 ASP A C 1
ATOM 696 O O . ASP A 1 93 ? -1.341 -1.814 13.185 1.00 86.19 93 ASP A O 1
ATOM 700 N N . LEU A 1 94 ? -0.111 -0.236 14.188 1.00 87.06 94 LEU A N 1
ATOM 701 C CA . LEU A 1 94 ? 0.062 -0.961 15.454 1.00 87.06 94 LEU A CA 1
ATOM 702 C C . LEU A 1 94 ? -1.122 -0.822 16.427 1.00 87.06 94 LEU A C 1
ATOM 704 O O . LEU A 1 94 ? -1.277 -1.639 17.335 1.00 87.06 94 LEU A O 1
ATOM 708 N N . SER A 1 95 ? -1.942 0.223 16.293 1.00 91.12 95 SER A N 1
ATOM 709 C CA . SER A 1 95 ? -3.029 0.535 17.225 1.00 91.12 95 SER A CA 1
ATOM 710 C C . SER A 1 95 ? -4.393 0.396 16.560 1.00 91.12 95 SER A C 1
ATOM 712 O O . SER A 1 95 ? -4.852 1.300 15.857 1.00 91.12 95 SER A O 1
ATOM 714 N N . LYS A 1 96 ? -5.106 -0.693 16.890 1.00 90.94 96 LYS A N 1
ATOM 715 C CA . LYS A 1 96 ? -6.507 -0.909 16.481 1.00 90.94 96 LYS A CA 1
ATOM 716 C C . LYS A 1 96 ? -7.377 0.317 16.785 1.00 90.94 96 LYS A C 1
ATOM 718 O O . LYS A 1 96 ? -8.167 0.740 15.945 1.00 90.94 96 LYS A O 1
ATOM 723 N N . THR A 1 97 ? -7.207 0.925 17.959 1.00 93.12 97 THR A N 1
ATOM 724 C CA . THR A 1 97 ? -7.957 2.124 18.357 1.00 93.12 97 THR A CA 1
ATOM 725 C C . THR A 1 97 ? -7.665 3.309 17.438 1.00 93.12 97 THR A C 1
ATOM 727 O O . THR A 1 97 ? -8.591 3.993 17.008 1.00 93.12 97 THR A O 1
ATOM 730 N N . ALA A 1 98 ? -6.393 3.561 17.115 1.00 92.38 98 ALA A N 1
ATOM 731 C CA . ALA A 1 98 ? -6.010 4.670 16.244 1.00 92.38 98 ALA A CA 1
ATOM 732 C C . ALA A 1 98 ? -6.510 4.464 14.808 1.00 92.38 98 ALA A C 1
ATOM 734 O O . ALA A 1 98 ? -7.046 5.395 14.208 1.00 92.38 98 ALA A O 1
ATOM 735 N N . PHE A 1 99 ? -6.403 3.237 14.294 1.00 92.25 99 PHE A N 1
ATOM 736 C CA . PHE A 1 99 ? -6.959 2.840 13.004 1.00 92.25 99 PHE A CA 1
ATOM 737 C C . PHE A 1 99 ? -8.474 3.083 12.935 1.00 92.25 99 PHE A C 1
ATOM 739 O O . PHE A 1 99 ? -8.963 3.754 12.024 1.00 92.25 99 PHE A O 1
ATOM 746 N N . LEU A 1 100 ? -9.224 2.608 13.935 1.00 94.06 100 LEU A N 1
ATOM 747 C CA . LEU A 1 100 ? -10.677 2.779 13.975 1.00 94.06 100 LEU A CA 1
ATOM 748 C C . LEU A 1 100 ? -11.099 4.234 14.184 1.00 94.06 100 LEU A C 1
ATOM 750 O O . LEU A 1 100 ? -12.133 4.646 13.668 1.00 94.06 100 LEU A O 1
ATOM 754 N N . ASN A 1 101 ? -10.297 5.044 14.874 1.00 93.88 101 ASN A N 1
ATOM 755 C CA . ASN A 1 101 ? -10.552 6.480 14.981 1.00 93.88 101 ASN A CA 1
ATOM 756 C C . ASN A 1 101 ? -10.442 7.200 13.632 1.00 93.88 101 ASN A C 1
ATOM 758 O O . ASN A 1 101 ? -11.216 8.123 13.385 1.00 93.88 101 ASN A O 1
ATOM 762 N N . GLU A 1 102 ? -9.535 6.786 12.742 1.00 91.75 102 GLU A N 1
ATOM 763 C CA . GLU A 1 102 ? -9.526 7.289 11.361 1.00 91.75 102 GLU A CA 1
ATOM 764 C C . GLU A 1 102 ? -10.732 6.781 10.568 1.00 91.75 102 GLU A C 1
ATOM 766 O O . GLU A 1 102 ? -11.390 7.572 9.897 1.00 91.75 102 GLU A O 1
ATOM 771 N N . ALA A 1 103 ? -11.078 5.497 10.704 1.00 93.81 103 ALA A N 1
ATOM 772 C CA . ALA A 1 103 ? -12.249 4.905 10.055 1.00 93.81 103 ALA A CA 1
ATOM 773 C C . ALA A 1 103 ? -13.551 5.657 10.412 1.00 93.81 103 ALA A C 1
ATOM 775 O O . ALA A 1 103 ? -14.377 5.953 9.544 1.00 93.81 103 ALA A O 1
ATOM 776 N N . ARG A 1 104 ? -13.696 6.052 11.685 1.00 95.25 104 ARG A N 1
ATOM 777 C CA . ARG A 1 104 ? -14.842 6.817 12.208 1.00 95.25 104 ARG A CA 1
ATOM 778 C C . ARG A 1 104 ? -14.997 8.210 11.612 1.00 95.25 104 ARG A C 1
ATOM 780 O O . ARG A 1 104 ? -16.096 8.753 11.650 1.00 95.25 104 ARG A O 1
ATOM 787 N N . LYS A 1 105 ? -13.939 8.794 11.038 1.00 93.69 105 LYS A N 1
ATOM 788 C CA . LYS A 1 105 ? -14.055 10.077 10.323 1.00 93.69 105 LYS A CA 1
ATOM 789 C C . LYS A 1 105 ? -14.882 9.947 9.046 1.00 93.69 105 LYS A C 1
ATOM 791 O O . LYS A 1 105 ? -15.455 10.939 8.609 1.00 93.69 105 LYS A O 1
ATOM 796 N N . LEU A 1 106 ? -14.931 8.749 8.460 1.00 93.88 106 LEU A N 1
ATOM 797 C CA . LEU A 1 106 ? -15.750 8.445 7.288 1.00 93.88 106 LEU A CA 1
ATOM 798 C C . LEU A 1 106 ? -17.107 7.862 7.695 1.00 93.88 106 LEU A C 1
ATOM 800 O O . LEU A 1 106 ? -18.130 8.272 7.156 1.00 93.88 106 LEU A O 1
ATOM 804 N N . ILE A 1 107 ? -17.122 6.934 8.659 1.00 95.00 107 ILE A N 1
ATOM 805 C CA . ILE A 1 107 ? -18.344 6.270 9.137 1.00 95.00 107 ILE A CA 1
ATOM 806 C C . ILE A 1 107 ? -18.385 6.316 10.677 1.00 95.00 107 ILE A C 1
ATOM 808 O O . ILE A 1 107 ? -17.844 5.424 11.338 1.00 95.00 107 ILE A O 1
ATOM 812 N N . PRO A 1 108 ? -19.031 7.335 11.281 1.00 95.75 108 PRO A N 1
ATOM 813 C CA . PRO A 1 108 ? -18.999 7.559 12.732 1.00 95.75 108 PRO A CA 1
ATOM 814 C C . PRO A 1 108 ? -19.612 6.444 13.587 1.00 95.75 108 PRO A C 1
ATOM 816 O O . PRO A 1 108 ? -19.318 6.354 14.775 1.00 95.75 108 PRO A O 1
ATOM 819 N N . THR A 1 109 ? -20.467 5.604 13.005 1.00 95.38 109 THR A N 1
ATOM 820 C CA . THR A 1 109 ? -21.199 4.539 13.707 1.00 95.38 109 THR A CA 1
ATOM 821 C C . THR A 1 109 ? -20.368 3.281 13.964 1.00 95.38 109 THR A C 1
ATOM 823 O O . THR A 1 109 ? -20.858 2.366 14.620 1.00 95.38 109 THR A O 1
ATOM 826 N N . ILE A 1 110 ? -19.124 3.215 13.475 1.00 94.88 110 ILE A N 1
ATOM 827 C CA . ILE A 1 110 ? -18.276 2.029 13.628 1.00 94.88 110 ILE A CA 1
ATOM 828 C C . ILE A 1 110 ? -17.810 1.840 15.067 1.00 94.88 110 ILE A C 1
ATOM 830 O O . ILE A 1 110 ? -17.185 2.716 15.682 1.00 94.88 110 ILE A O 1
ATOM 834 N N . THR A 1 111 ? -18.006 0.624 15.557 1.00 95.00 111 THR A N 1
ATOM 835 C CA . THR A 1 111 ? -17.555 0.166 16.868 1.00 95.00 111 THR A CA 1
ATOM 836 C C . THR A 1 111 ? -16.507 -0.943 16.742 1.00 95.00 111 THR A C 1
ATOM 838 O O . THR A 1 111 ? -16.333 -1.569 15.694 1.00 95.00 111 THR A O 1
ATOM 841 N N . ASP A 1 112 ? -15.751 -1.165 17.817 1.00 94.62 112 ASP A N 1
ATOM 842 C CA . ASP A 1 112 ? -14.613 -2.095 17.830 1.00 94.62 112 ASP A CA 1
ATOM 843 C C . ASP A 1 112 ? -15.027 -3.565 17.653 1.00 94.62 112 ASP A C 1
ATOM 845 O O . ASP A 1 112 ? -14.207 -4.390 17.233 1.00 94.62 112 ASP A O 1
ATOM 849 N N . ASP A 1 113 ? -16.280 -3.886 17.980 1.00 95.19 113 ASP A N 1
ATOM 850 C CA . ASP A 1 113 ? -16.899 -5.205 17.871 1.00 95.19 113 ASP A CA 1
ATOM 851 C C . ASP A 1 113 ? -17.425 -5.520 16.463 1.00 95.19 113 ASP A C 1
ATOM 853 O O . ASP A 1 113 ? -17.668 -6.691 16.175 1.00 95.19 113 ASP A O 1
ATOM 857 N N . MET A 1 114 ? -17.534 -4.527 15.571 1.00 95.62 114 MET A N 1
ATOM 858 C CA . MET A 1 114 ? -17.938 -4.729 14.170 1.00 95.62 114 MET A CA 1
ATOM 859 C C . MET A 1 114 ? -16.797 -5.227 13.275 1.00 95.62 114 MET A C 1
ATOM 861 O O . MET A 1 114 ? -17.023 -5.692 12.152 1.00 95.62 114 MET A O 1
ATOM 865 N N . VAL A 1 115 ? -15.552 -5.106 13.738 1.00 94.00 115 VAL A N 1
ATOM 866 C CA . VAL A 1 115 ? -14.358 -5.450 12.962 1.00 94.00 115 VAL A CA 1
ATOM 867 C C . VAL A 1 115 ? -13.671 -6.700 13.494 1.00 94.00 115 VAL A C 1
ATOM 869 O O . VAL A 1 115 ? -13.697 -7.008 14.684 1.00 94.00 115 VAL A O 1
ATOM 872 N N . GLU A 1 116 ? -13.003 -7.386 12.582 1.00 91.94 116 GLU A N 1
ATOM 873 C CA . GLU A 1 116 ? -12.150 -8.541 12.827 1.00 91.94 116 GLU A CA 1
ATOM 874 C C . GLU A 1 116 ? -10.859 -8.369 12.026 1.00 91.94 116 GLU A C 1
ATOM 876 O O . GLU A 1 116 ? -10.798 -7.524 11.123 1.00 91.94 116 GLU A O 1
ATOM 881 N N . GLU A 1 117 ? -9.820 -9.116 12.394 1.00 89.50 117 GLU A N 1
ATOM 882 C CA . GLU A 1 117 ? -8.546 -9.075 11.681 1.00 89.50 117 GLU A CA 1
ATOM 883 C C . GLU A 1 117 ? -8.729 -9.490 10.219 1.00 89.50 117 GLU A C 1
ATOM 885 O O . GLU A 1 117 ? -9.512 -10.379 9.886 1.00 89.50 117 GLU A O 1
ATOM 890 N N . SER A 1 118 ? -7.997 -8.811 9.344 1.00 88.44 118 SER A N 1
ATOM 891 C CA . SER A 1 118 ? -8.004 -9.053 7.906 1.00 88.44 118 SER A CA 1
ATOM 892 C C . SER A 1 118 ? -6.607 -9.484 7.454 1.00 88.44 118 SER A C 1
ATOM 894 O O . SER A 1 118 ? -5.703 -9.705 8.258 1.00 88.44 118 SER A O 1
ATOM 896 N N . PHE A 1 119 ? -6.420 -9.618 6.149 1.00 86.94 119 PHE A N 1
ATOM 897 C CA . PHE A 1 119 ? -5.134 -9.951 5.546 1.00 86.94 119 PHE A CA 1
ATOM 898 C C . PHE A 1 119 ? -4.177 -8.748 5.530 1.00 86.94 119 PHE A C 1
ATOM 900 O O . PHE A 1 119 ? -4.602 -7.592 5.520 1.00 86.94 119 PHE A O 1
ATOM 907 N N . VAL A 1 120 ? -2.880 -9.042 5.431 1.00 87.50 120 VAL A N 1
ATOM 908 C CA . VAL A 1 120 ? -1.826 -8.058 5.157 1.00 87.50 120 VAL A CA 1
ATOM 909 C C . VAL A 1 120 ? -1.464 -8.113 3.674 1.00 87.50 120 VAL A C 1
ATOM 911 O O . VAL A 1 120 ? -1.475 -9.180 3.056 1.00 87.50 120 VAL A O 1
ATOM 914 N N . GLY A 1 121 ? -1.179 -6.954 3.085 1.00 86.44 121 GLY A N 1
ATOM 915 C CA . GLY A 1 121 ? -0.715 -6.836 1.708 1.00 86.44 121 GLY A CA 1
ATOM 916 C C . GLY A 1 121 ? 0.490 -5.910 1.624 1.00 86.44 121 GLY A C 1
ATOM 917 O O . GLY A 1 121 ? 0.565 -4.923 2.352 1.00 86.44 121 GLY A O 1
ATOM 918 N N . VAL A 1 122 ? 1.411 -6.220 0.714 1.00 86.88 122 VAL A N 1
ATOM 919 C CA . VAL A 1 122 ? 2.604 -5.407 0.460 1.00 86.88 122 VAL A CA 1
ATOM 920 C C . VAL A 1 122 ? 2.445 -4.690 -0.874 1.00 86.88 122 VAL A C 1
ATOM 922 O O . VAL A 1 122 ? 2.156 -5.316 -1.893 1.00 86.88 122 VAL A O 1
ATOM 925 N N . MET A 1 123 ? 2.653 -3.374 -0.869 1.00 84.06 123 MET A N 1
ATOM 926 C CA . MET A 1 123 ? 2.678 -2.550 -2.076 1.00 84.06 123 MET A CA 1
ATOM 927 C C . MET A 1 123 ? 4.105 -2.077 -2.351 1.00 84.06 123 MET A C 1
ATOM 929 O O . MET A 1 123 ? 4.719 -1.397 -1.529 1.00 84.06 123 MET A O 1
ATOM 933 N N . GLY A 1 124 ? 4.628 -2.408 -3.531 1.00 83.88 124 GLY A N 1
ATOM 934 C CA . GLY A 1 124 ? 5.910 -1.888 -3.996 1.00 83.88 124 GLY A CA 1
ATOM 935 C C . GLY A 1 124 ? 5.777 -0.426 -4.412 1.00 83.88 124 GLY A C 1
ATOM 936 O O . GLY A 1 124 ? 5.088 -0.132 -5.383 1.00 83.88 124 GLY A O 1
ATOM 937 N N . THR A 1 125 ? 6.444 0.475 -3.691 1.00 83.88 125 THR A N 1
ATOM 938 C CA . THR A 1 125 ? 6.476 1.913 -4.003 1.00 83.88 125 THR A CA 1
ATOM 939 C C . THR A 1 125 ? 7.896 2.339 -4.341 1.00 83.88 125 THR A C 1
ATOM 941 O O . THR A 1 125 ? 8.835 1.995 -3.617 1.00 83.88 125 THR A O 1
ATOM 944 N N . ALA A 1 126 ? 8.061 3.094 -5.425 1.00 87.00 126 ALA A N 1
ATOM 945 C CA . ALA A 1 126 ? 9.346 3.665 -5.796 1.00 87.00 126 ALA A CA 1
ATOM 946 C C . ALA A 1 126 ? 9.522 5.081 -5.226 1.00 87.00 126 ALA A C 1
ATOM 948 O O . ALA A 1 126 ? 8.598 5.897 -5.206 1.00 87.00 126 ALA A O 1
ATOM 949 N N . PHE A 1 127 ? 10.746 5.373 -4.784 1.00 88.31 127 PHE A N 1
ATOM 950 C CA . PHE A 1 127 ? 11.141 6.679 -4.264 1.00 88.31 127 PHE A CA 1
ATOM 951 C C . PHE A 1 127 ? 12.280 7.243 -5.100 1.00 88.31 127 PHE A C 1
ATOM 953 O O . PHE A 1 127 ? 13.283 6.569 -5.343 1.00 88.31 127 PHE A O 1
ATOM 960 N N . SER A 1 128 ? 12.150 8.508 -5.485 1.00 88.56 128 SER A N 1
ATOM 961 C CA . SER A 1 128 ? 13.202 9.259 -6.157 1.00 88.56 128 SER A CA 1
ATOM 962 C C . SER A 1 128 ? 14.463 9.310 -5.290 1.00 88.56 128 SER A C 1
ATOM 964 O O . SER A 1 128 ? 14.444 9.748 -4.139 1.00 88.56 128 SER A O 1
ATOM 966 N N . HIS A 1 129 ? 15.597 8.901 -5.854 1.00 88.38 129 HIS A N 1
ATOM 967 C CA . HIS A 1 129 ? 16.894 8.977 -5.179 1.00 88.38 129 HIS A CA 1
ATOM 968 C C . HIS A 1 129 ? 17.379 10.430 -4.998 1.00 88.38 129 HIS A C 1
ATOM 970 O O . HIS A 1 129 ? 18.201 10.714 -4.118 1.00 88.38 129 HIS A O 1
ATOM 976 N N . ILE A 1 130 ? 16.860 11.363 -5.806 1.00 88.81 130 ILE A N 1
ATOM 977 C CA . ILE A 1 130 ? 17.251 12.777 -5.803 1.00 88.81 130 ILE A CA 1
ATOM 978 C C . ILE A 1 130 ? 16.623 13.495 -4.610 1.00 88.81 130 ILE A C 1
ATOM 980 O O . ILE A 1 130 ? 17.344 14.065 -3.790 1.00 88.81 130 ILE A O 1
ATOM 984 N N . ASP A 1 131 ? 15.302 13.422 -4.469 1.00 88.44 131 ASP A N 1
ATOM 985 C CA . ASP A 1 131 ? 14.532 14.231 -3.515 1.00 88.44 131 ASP A CA 1
ATOM 986 C C . ASP A 1 131 ? 13.653 13.413 -2.556 1.00 88.44 131 ASP A C 1
ATOM 988 O O . ASP A 1 131 ? 13.003 13.992 -1.691 1.00 88.44 131 ASP A O 1
ATOM 992 N N . GLY A 1 132 ? 13.650 12.080 -2.656 1.00 87.75 132 GLY A N 1
ATOM 993 C CA . GLY A 1 132 ? 12.860 11.210 -1.780 1.00 87.75 132 GLY A CA 1
ATOM 994 C C . GLY A 1 132 ? 11.355 11.282 -2.026 1.00 87.75 132 GLY A C 1
ATOM 995 O O . GLY A 1 132 ? 10.583 10.788 -1.210 1.00 87.75 132 GLY A O 1
ATOM 996 N N . LYS A 1 133 ? 10.901 11.903 -3.120 1.00 87.69 133 LYS A N 1
ATOM 997 C CA . LYS A 1 133 ? 9.474 11.919 -3.456 1.00 87.69 133 LYS A CA 1
ATOM 998 C C . LYS A 1 133 ? 9.013 10.549 -3.942 1.00 87.69 133 LYS A C 1
ATOM 1000 O O . LYS A 1 133 ? 9.767 9.822 -4.590 1.00 87.69 133 LYS A O 1
ATOM 1005 N N . VAL A 1 134 ? 7.757 10.229 -3.641 1.00 85.00 134 VAL A N 1
ATOM 1006 C CA . VAL A 1 134 ? 7.065 9.063 -4.200 1.00 85.00 134 VAL A CA 1
ATOM 1007 C C . VAL A 1 134 ? 6.926 9.259 -5.705 1.00 85.00 134 VAL A C 1
ATOM 1009 O O . VAL A 1 134 ? 6.469 10.312 -6.152 1.00 85.00 134 VAL A O 1
ATOM 1012 N N . ILE A 1 135 ? 7.328 8.253 -6.475 1.00 84.56 135 ILE A N 1
ATOM 1013 C CA . ILE A 1 135 ? 7.078 8.215 -7.913 1.00 84.56 135 ILE A CA 1
ATOM 1014 C C . ILE A 1 135 ? 5.626 7.756 -8.086 1.00 84.56 135 ILE A C 1
ATOM 1016 O O . ILE A 1 135 ? 5.247 6.714 -7.564 1.00 84.56 135 ILE A O 1
ATOM 1020 N N . ASN A 1 136 ? 4.799 8.541 -8.777 1.00 78.19 136 ASN A N 1
ATOM 1021 C CA . ASN A 1 136 ? 3.375 8.232 -8.999 1.00 78.19 136 ASN A CA 1
ATOM 1022 C C . ASN A 1 136 ? 3.079 7.782 -10.438 1.00 78.19 136 ASN A C 1
ATOM 1024 O O . ASN A 1 136 ? 1.922 7.608 -10.805 1.00 78.19 136 ASN A O 1
ATOM 1028 N N . GLU A 1 137 ? 4.119 7.617 -11.248 1.00 81.00 137 GLU A N 1
ATOM 1029 C CA . GLU A 1 137 ? 4.047 7.243 -12.659 1.00 81.00 137 GLU A CA 1
ATOM 1030 C C . GLU A 1 137 ? 4.691 5.869 -12.874 1.00 81.00 137 GLU A C 1
ATOM 1032 O O . GLU A 1 137 ? 5.409 5.371 -11.997 1.00 81.00 137 GLU A O 1
ATOM 1037 N N . PHE A 1 138 ? 4.451 5.261 -14.036 1.00 85.44 138 PHE A N 1
ATOM 1038 C CA . PHE A 1 138 ? 5.216 4.087 -14.439 1.00 85.44 138 PHE A CA 1
ATOM 1039 C C . PHE A 1 138 ? 6.691 4.436 -14.621 1.00 85.44 138 PHE A C 1
ATOM 1041 O O . PHE A 1 138 ? 7.048 5.403 -15.289 1.00 85.44 138 PHE A O 1
ATOM 1048 N N . GLU A 1 139 ? 7.558 3.593 -14.077 1.00 86.75 139 GLU A N 1
ATOM 1049 C CA . GLU A 1 139 ? 8.987 3.609 -14.351 1.00 86.75 139 GLU A CA 1
ATOM 1050 C C . GLU A 1 139 ? 9.323 2.431 -15.275 1.00 86.75 139 GLU A C 1
ATOM 1052 O O . GLU A 1 139 ? 9.745 1.353 -14.842 1.00 86.75 139 GLU A O 1
ATOM 1057 N N . PHE A 1 140 ? 9.098 2.632 -16.574 1.00 90.12 140 PHE A N 1
ATOM 1058 C CA . PHE A 1 140 ? 9.426 1.638 -17.590 1.00 90.12 140 PHE A CA 1
ATOM 1059 C C . PHE A 1 140 ? 10.939 1.524 -17.772 1.00 90.12 140 PHE A C 1
ATOM 1061 O O . PHE A 1 140 ? 11.608 2.489 -18.138 1.00 90.12 140 PHE A O 1
ATOM 1068 N N . ASP A 1 141 ? 11.472 0.324 -17.564 1.00 91.44 141 ASP A N 1
ATOM 1069 C CA . ASP A 1 141 ? 12.802 -0.041 -18.048 1.00 91.44 141 ASP A CA 1
ATOM 1070 C C . ASP A 1 141 ? 12.628 -0.879 -19.323 1.00 91.44 141 ASP A C 1
ATOM 1072 O O . ASP A 1 141 ? 12.192 -2.034 -19.296 1.00 91.44 141 ASP A O 1
ATOM 1076 N N . ARG A 1 142 ? 12.815 -0.189 -20.452 1.00 93.00 142 ARG A N 1
ATOM 1077 C CA . ARG A 1 142 ? 12.452 -0.617 -21.808 1.00 93.00 142 ARG A CA 1
ATOM 1078 C C . ARG A 1 142 ? 13.618 -1.336 -22.467 1.00 93.00 142 ARG A C 1
ATOM 1080 O O . ARG A 1 142 ? 14.761 -0.907 -22.330 1.00 93.00 142 ARG A O 1
ATOM 1087 N N . LYS A 1 143 ? 13.321 -2.368 -23.263 1.00 91.44 143 LYS A N 1
ATOM 1088 C CA . LYS A 1 143 ? 14.325 -3.135 -24.023 1.00 91.44 143 LYS A CA 1
ATOM 1089 C C . LYS A 1 143 ? 15.468 -3.670 -23.140 1.00 91.44 143 LYS A C 1
ATOM 1091 O O . LYS A 1 143 ? 16.609 -3.787 -23.587 1.00 91.44 143 LYS A O 1
ATOM 1096 N N . ALA A 1 144 ? 15.156 -4.022 -21.895 1.00 91.56 144 ALA A N 1
ATOM 1097 C CA . ALA A 1 144 ? 16.077 -4.695 -20.993 1.00 91.56 144 ALA A CA 1
ATOM 1098 C C . ALA A 1 144 ? 16.391 -6.115 -21.497 1.00 91.56 144 ALA A C 1
ATOM 1100 O O . ALA A 1 144 ? 15.660 -6.667 -22.324 1.00 91.56 144 ALA A O 1
ATOM 1101 N N . MET A 1 145 ? 17.483 -6.701 -20.990 1.00 90.56 145 MET A N 1
ATOM 1102 C CA . MET A 1 145 ? 17.955 -8.050 -21.348 1.00 90.56 145 MET A CA 1
ATOM 1103 C C . MET A 1 145 ? 17.987 -8.275 -22.871 1.00 90.56 145 MET A C 1
ATOM 1105 O O . MET A 1 145 ? 17.175 -9.019 -23.416 1.00 90.56 145 MET A O 1
ATOM 1109 N N . ASP A 1 146 ? 18.902 -7.582 -23.555 1.00 90.31 146 ASP A N 1
ATOM 1110 C CA . ASP A 1 146 ? 19.097 -7.660 -25.013 1.00 90.31 146 ASP A CA 1
ATOM 1111 C C . ASP A 1 146 ? 17.854 -7.295 -25.845 1.00 90.31 146 ASP A C 1
ATOM 1113 O O . ASP A 1 146 ? 17.663 -7.775 -26.961 1.00 90.31 146 ASP A O 1
ATOM 1117 N N . GLY A 1 147 ? 17.006 -6.409 -25.318 1.00 89.88 147 GLY A N 1
ATOM 1118 C CA . GLY A 1 147 ? 15.835 -5.918 -26.038 1.00 89.88 147 GLY A CA 1
ATOM 1119 C C . GLY A 1 147 ? 14.614 -6.827 -25.974 1.00 89.88 147 GLY A C 1
ATOM 1120 O O . GLY A 1 147 ? 13.716 -6.652 -26.790 1.00 89.88 147 GLY A O 1
ATOM 1121 N N . LEU A 1 148 ? 14.563 -7.770 -25.029 1.00 90.62 148 LEU A N 1
ATOM 1122 C CA . LEU A 1 148 ? 13.487 -8.763 -24.919 1.00 90.62 148 LEU A CA 1
ATOM 1123 C C . LEU A 1 148 ? 12.511 -8.494 -23.770 1.00 90.62 148 LEU A C 1
ATOM 1125 O O . LEU A 1 148 ? 11.455 -9.121 -23.706 1.00 90.62 148 LEU A O 1
ATOM 1129 N N . VAL A 1 149 ? 12.863 -7.603 -22.841 1.00 94.44 149 VAL A N 1
ATOM 1130 C CA . VAL A 1 149 ? 12.102 -7.404 -21.605 1.00 94.44 149 VAL A CA 1
ATOM 1131 C C . VAL A 1 149 ? 11.693 -5.945 -21.440 1.00 94.44 149 VAL A C 1
ATOM 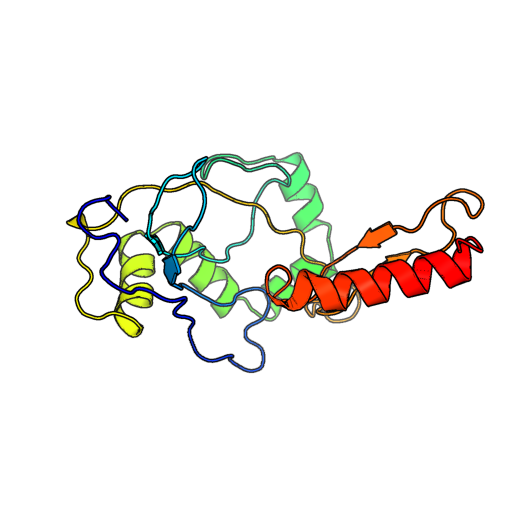1133 O O . VAL A 1 149 ? 12.497 -5.026 -21.596 1.00 94.44 149 VAL A O 1
ATOM 1136 N N . LEU A 1 150 ? 10.422 -5.742 -21.093 1.00 93.50 150 LEU A N 1
ATOM 1137 C CA . LEU A 1 150 ? 9.887 -4.483 -20.586 1.00 93.50 150 LEU A CA 1
ATOM 1138 C C . LEU A 1 150 ? 9.584 -4.673 -19.102 1.00 93.50 150 LEU A C 1
ATOM 1140 O O . LEU A 1 150 ? 8.644 -5.381 -18.737 1.00 93.50 150 LEU A O 1
ATOM 1144 N N . HIS A 1 151 ? 10.371 -4.047 -18.234 1.00 93.06 151 HIS A N 1
ATOM 1145 C CA . HIS A 1 151 ? 10.062 -4.022 -16.812 1.00 93.06 151 HIS A CA 1
ATOM 1146 C C . HIS A 1 151 ? 9.096 -2.877 -16.521 1.00 93.06 151 HIS A C 1
ATOM 1148 O O . HIS A 1 151 ? 9.449 -1.702 -16.627 1.00 93.06 151 HIS A O 1
ATOM 1154 N N . VAL A 1 152 ? 7.883 -3.231 -16.102 1.00 91.25 152 VAL A N 1
ATOM 1155 C CA . VAL A 1 152 ? 6.889 -2.282 -15.593 1.00 91.25 152 VAL A CA 1
ATOM 1156 C C . VAL A 1 152 ? 7.091 -2.156 -14.089 1.00 91.25 152 VAL A C 1
ATOM 1158 O O . VAL A 1 152 ? 6.714 -3.042 -13.322 1.00 91.25 152 VAL A O 1
ATOM 1161 N N . ARG A 1 153 ? 7.750 -1.081 -13.660 1.00 87.44 153 ARG A N 1
ATOM 1162 C CA . ARG A 1 153 ? 8.021 -0.819 -12.243 1.00 87.44 153 ARG A CA 1
ATOM 1163 C C . ARG A 1 153 ? 7.193 0.365 -11.797 1.00 87.44 153 ARG A C 1
ATOM 1165 O O . ARG A 1 153 ? 7.062 1.310 -12.560 1.00 87.44 153 ARG A O 1
ATOM 1172 N N . ASN A 1 154 ? 6.726 0.314 -10.550 1.00 84.00 154 ASN A N 1
ATOM 1173 C CA . ASN A 1 154 ? 5.903 1.342 -9.915 1.00 84.00 154 ASN A CA 1
ATOM 1174 C C . ASN A 1 154 ? 4.583 1.597 -10.665 1.00 84.00 154 ASN A C 1
ATOM 1176 O O . ASN A 1 154 ? 4.573 1.908 -11.844 1.00 84.00 154 ASN A O 1
ATOM 1180 N N . THR A 1 155 ? 3.440 1.450 -10.006 1.00 78.50 155 THR A N 1
ATOM 1181 C CA . THR A 1 155 ? 2.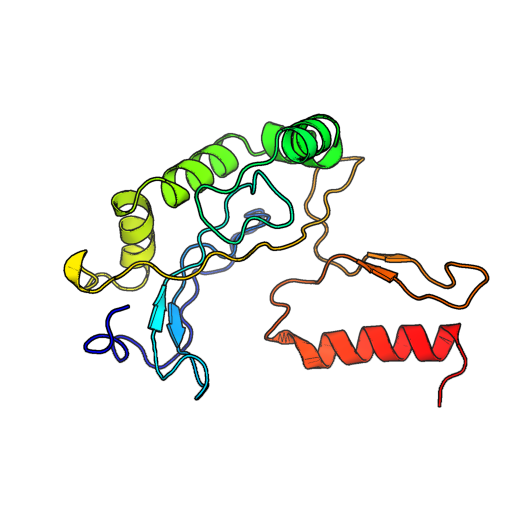146 1.625 -10.682 1.00 78.50 155 THR A CA 1
ATOM 1182 C C . THR A 1 155 ? 1.469 2.898 -10.190 1.00 78.50 155 THR A C 1
ATOM 1184 O O . THR A 1 155 ? 1.415 3.101 -8.974 1.00 78.50 155 THR A O 1
ATOM 1187 N N . PRO A 1 156 ? 0.918 3.736 -11.088 1.00 76.38 156 PRO A N 1
ATOM 1188 C CA . PRO A 1 156 ? 0.123 4.885 -10.681 1.00 76.38 156 PRO A CA 1
ATOM 1189 C C . PRO A 1 156 ? -1.042 4.475 -9.780 1.00 76.38 156 PRO A C 1
ATOM 1191 O O . PRO A 1 156 ? -1.737 3.491 -10.039 1.00 76.38 156 PRO A O 1
ATOM 1194 N N . SER A 1 157 ? -1.277 5.248 -8.722 1.00 72.38 157 SER A N 1
ATOM 1195 C CA . SER A 1 157 ? -2.438 5.072 -7.849 1.00 72.38 157 SER A CA 1
ATOM 1196 C C . SER A 1 157 ? -3.610 5.941 -8.334 1.00 72.38 157 SER A C 1
ATOM 1198 O O . SER A 1 157 ? -3.373 7.099 -8.685 1.00 72.38 157 SER A O 1
ATOM 1200 N N . PRO A 1 158 ? -4.869 5.450 -8.333 1.00 74.50 158 PRO A N 1
ATOM 1201 C CA . PRO A 1 158 ? -5.321 4.125 -7.894 1.00 74.50 158 PRO A CA 1
ATOM 1202 C C . PRO A 1 158 ? -5.229 3.059 -9.003 1.00 74.50 158 PRO A C 1
ATOM 1204 O O . PRO A 1 158 ? -6.041 3.028 -9.930 1.00 74.50 158 PRO A O 1
ATOM 1207 N N . ALA A 1 159 ? -4.288 2.121 -8.855 1.00 75.94 159 ALA A N 1
ATOM 1208 C CA . ALA A 1 159 ? -3.948 1.129 -9.880 1.00 75.94 159 ALA A CA 1
ATOM 1209 C C . ALA A 1 159 ? -5.114 0.207 -10.268 1.00 75.94 159 ALA A C 1
ATOM 1211 O O . ALA A 1 159 ? -5.331 -0.073 -11.442 1.00 75.94 159 ALA A O 1
ATOM 1212 N N . CYS A 1 160 ? -5.886 -0.264 -9.283 1.00 76.06 160 CYS A N 1
ATOM 1213 C CA . CYS A 1 160 ? -6.989 -1.191 -9.543 1.00 76.06 160 CYS A CA 1
ATOM 1214 C C . CYS A 1 160 ? -8.117 -0.517 -10.339 1.00 76.06 160 CYS A C 1
ATOM 1216 O O . CYS A 1 160 ? -8.617 -1.086 -11.309 1.00 76.06 160 CYS A O 1
ATOM 1218 N N . THR A 1 161 ? -8.482 0.712 -9.965 1.00 77.06 161 THR A N 1
ATOM 1219 C CA . THR A 1 161 ? -9.566 1.469 -10.608 1.00 77.06 161 THR A CA 1
ATOM 1220 C C . THR A 1 161 ? -9.197 1.906 -12.024 1.00 77.06 161 THR A C 1
ATOM 1222 O O . THR A 1 161 ? -10.043 1.870 -12.910 1.00 77.06 161 THR A O 1
ATOM 1225 N N . ALA A 1 162 ? -7.936 2.282 -12.255 1.00 83.44 162 ALA A N 1
ATOM 1226 C CA . ALA A 1 162 ? -7.438 2.709 -13.564 1.00 83.44 162 ALA A CA 1
ATOM 1227 C C . ALA A 1 162 ? -6.827 1.563 -14.396 1.00 83.44 162 ALA A C 1
ATOM 1229 O O . ALA A 1 162 ? -6.157 1.822 -15.392 1.00 83.44 162 ALA A O 1
ATOM 1230 N N . SER A 1 163 ? -7.041 0.302 -14.006 1.00 88.69 163 SER A N 1
ATOM 1231 C CA . SER A 1 163 ? -6.320 -0.857 -14.554 1.00 88.69 163 SER A CA 1
ATOM 1232 C C . SER A 1 163 ? -6.385 -0.986 -16.079 1.00 88.69 163 SER A C 1
ATOM 1234 O O . SER A 1 163 ? -5.366 -1.304 -16.684 1.00 88.69 163 SER A O 1
ATOM 1236 N N . PHE A 1 164 ? -7.523 -0.685 -16.714 1.00 92.06 164 PHE A N 1
ATOM 1237 C CA . PHE A 1 164 ? -7.635 -0.713 -18.179 1.00 92.06 164 PHE A CA 1
ATOM 1238 C C . PHE A 1 164 ? -6.812 0.384 -18.863 1.00 92.06 164 PHE A C 1
ATOM 1240 O O . PHE A 1 164 ? -6.045 0.080 -19.768 1.00 92.06 164 PHE A O 1
ATOM 1247 N N . ALA A 1 165 ? -6.896 1.628 -18.388 1.00 90.38 165 ALA A N 1
ATOM 1248 C CA . ALA A 1 165 ? -6.105 2.730 -18.941 1.00 90.38 165 ALA A CA 1
ATOM 1249 C C . ALA A 1 165 ? -4.596 2.494 -18.753 1.00 90.38 165 ALA A C 1
ATOM 1251 O O . ALA A 1 165 ? -3.792 2.760 -19.640 1.00 90.38 165 ALA A O 1
ATOM 1252 N N . LEU A 1 166 ? -4.207 1.937 -17.603 1.00 90.25 166 LEU A N 1
ATOM 1253 C CA . LEU A 1 166 ? -2.824 1.549 -17.337 1.00 90.25 166 LEU A CA 1
ATOM 1254 C C . LEU A 1 166 ? -2.367 0.390 -18.236 1.00 90.25 166 LEU A C 1
ATOM 1256 O O . LEU A 1 166 ? -1.226 0.380 -18.689 1.00 90.25 166 LEU A O 1
ATOM 1260 N N . ALA A 1 167 ? -3.246 -0.577 -18.514 1.00 92.69 167 ALA A N 1
ATOM 1261 C CA . ALA A 1 167 ? -2.953 -1.674 -19.430 1.00 92.69 167 ALA A CA 1
ATOM 1262 C C . ALA A 1 167 ? -2.757 -1.184 -20.873 1.00 92.69 167 ALA A C 1
ATOM 1264 O O . ALA A 1 167 ? -1.863 -1.684 -21.550 1.00 92.69 167 ALA A O 1
ATOM 1265 N N . GLU A 1 168 ? -3.535 -0.198 -21.328 1.00 93.25 168 GLU A N 1
ATOM 1266 C CA . GLU A 1 168 ? -3.358 0.434 -22.643 1.00 93.25 168 GLU A CA 1
ATOM 1267 C C . GLU A 1 168 ? -1.977 1.090 -22.780 1.00 93.25 168 GLU A C 1
ATOM 1269 O O . GLU A 1 168 ? -1.307 0.897 -23.795 1.00 93.25 168 GLU A O 1
ATOM 1274 N N . ASP A 1 169 ? -1.511 1.802 -21.750 1.00 91.81 169 ASP A N 1
ATOM 1275 C CA . ASP A 1 169 ? -0.187 2.439 -21.744 1.00 91.81 169 ASP A CA 1
ATOM 1276 C C . ASP A 1 169 ? 0.955 1.406 -21.801 1.00 91.81 169 ASP A C 1
ATOM 1278 O O . ASP A 1 169 ? 1.892 1.514 -22.603 1.00 91.81 169 ASP A O 1
ATOM 1282 N N . ILE A 1 170 ? 0.835 0.330 -21.014 1.00 92.94 170 ILE A N 1
ATOM 1283 C CA . ILE A 1 170 ? 1.782 -0.794 -21.043 1.00 92.94 170 ILE A CA 1
ATOM 1284 C C . ILE A 1 170 ? 1.782 -1.468 -22.423 1.00 92.94 170 ILE A C 1
ATOM 1286 O O . ILE A 1 170 ? 2.852 -1.716 -22.983 1.00 92.94 170 ILE A O 1
ATOM 1290 N N . ALA A 1 171 ? 0.604 -1.762 -22.981 1.00 93.88 171 ALA A N 1
ATOM 1291 C CA . ALA A 1 171 ? 0.463 -2.438 -24.269 1.00 93.88 171 ALA A CA 1
ATOM 1292 C C . ALA A 1 171 ? 1.018 -1.589 -25.420 1.00 93.88 171 ALA A C 1
ATOM 1294 O O . ALA A 1 171 ? 1.768 -2.097 -26.249 1.00 93.88 171 ALA A O 1
ATOM 1295 N N . SER A 1 172 ? 0.721 -0.288 -25.429 1.00 93.19 172 SER A N 1
ATOM 1296 C CA . SER A 1 172 ? 1.262 0.673 -26.396 1.00 93.19 172 SER A CA 1
ATOM 1297 C C . SER A 1 172 ? 2.792 0.735 -26.336 1.00 93.19 172 SER A C 1
ATOM 1299 O O . SER A 1 172 ? 3.476 0.655 -27.360 1.00 93.19 172 SER A O 1
ATOM 1301 N N . THR A 1 173 ? 3.349 0.791 -25.123 1.00 92.81 173 THR A N 1
ATOM 1302 C CA . THR A 1 173 ? 4.801 0.777 -24.903 1.00 92.81 173 THR A CA 1
ATOM 1303 C C . THR A 1 173 ? 5.438 -0.513 -25.427 1.00 92.81 173 THR A C 1
ATOM 1305 O O . THR A 1 173 ? 6.448 -0.459 -26.131 1.00 92.81 173 THR A O 1
ATOM 1308 N N . ALA A 1 174 ? 4.829 -1.666 -25.137 1.00 92.94 174 ALA A N 1
ATOM 1309 C CA . ALA A 1 174 ? 5.303 -2.967 -25.600 1.00 92.94 174 ALA A CA 1
ATOM 1310 C C . ALA A 1 174 ? 5.213 -3.116 -27.129 1.00 92.94 174 ALA A C 1
ATOM 1312 O O . ALA A 1 174 ? 6.170 -3.576 -27.749 1.00 92.94 174 ALA A O 1
ATOM 1313 N N . ALA A 1 175 ? 4.114 -2.681 -27.751 1.00 92.69 175 ALA A N 1
ATOM 1314 C CA . ALA A 1 175 ? 3.947 -2.708 -29.204 1.00 92.69 175 ALA A CA 1
ATOM 1315 C C . ALA A 1 175 ? 5.047 -1.896 -29.909 1.00 92.69 175 ALA A C 1
ATOM 1317 O O . ALA A 1 175 ? 5.663 -2.373 -30.862 1.00 92.69 175 ALA A O 1
ATOM 1318 N N . ALA A 1 176 ? 5.368 -0.708 -29.385 1.00 91.06 176 ALA A N 1
ATOM 1319 C CA . ALA A 1 176 ? 6.444 0.130 -29.910 1.00 91.06 176 ALA A CA 1
ATOM 1320 C C . ALA A 1 176 ? 7.845 -0.492 -29.738 1.00 91.06 176 ALA A C 1
ATOM 1322 O O . ALA A 1 176 ? 8.723 -0.280 -30.578 1.00 91.06 176 ALA A O 1
ATOM 1323 N N . ASP A 1 177 ? 8.080 -1.235 -28.654 1.00 92.44 177 ASP A N 1
ATOM 1324 C CA . ASP A 1 177 ? 9.393 -1.820 -28.366 1.00 92.44 177 ASP A CA 1
ATOM 1325 C C . ASP A 1 177 ? 9.647 -3.149 -29.074 1.00 92.44 177 ASP A C 1
ATOM 1327 O O . ASP A 1 177 ? 10.785 -3.389 -29.489 1.00 92.44 177 ASP A O 1
ATOM 1331 N N . PHE A 1 178 ? 8.612 -3.978 -29.220 1.00 91.06 178 PHE A N 1
ATOM 1332 C CA . PHE A 1 178 ? 8.726 -5.365 -29.680 1.00 91.06 178 PHE A CA 1
ATOM 1333 C C . PHE A 1 178 ? 8.055 -5.636 -31.029 1.00 91.06 178 PHE A C 1
ATOM 1335 O O . PHE A 1 178 ? 8.130 -6.764 -31.510 1.00 91.06 178 PHE A O 1
ATOM 1342 N N . ALA A 1 179 ? 7.419 -4.631 -31.644 1.00 83.00 179 ALA A N 1
ATOM 1343 C CA . ALA A 1 179 ? 6.637 -4.787 -32.873 1.00 83.00 179 ALA A CA 1
ATOM 1344 C C . ALA A 1 179 ? 5.549 -5.878 -32.756 1.00 83.00 179 ALA A C 1
ATOM 1346 O O . ALA A 1 179 ? 5.344 -6.668 -33.677 1.00 83.00 179 ALA A O 1
ATOM 1347 N N . TRP A 1 180 ? 4.876 -5.936 -31.600 1.00 70.62 180 TRP A N 1
ATOM 1348 C CA . TRP A 1 180 ? 3.681 -6.762 -31.410 1.00 70.62 180 TRP A CA 1
ATOM 1349 C C . TRP A 1 180 ? 2.468 -6.090 -32.064 1.00 70.62 180 TRP A C 1
ATOM 1351 O O . TRP A 1 180 ? 2.202 -4.920 -31.787 1.00 70.62 180 TRP A O 1
ATOM 1361 N N . GLU A 1 181 ? 1.764 -6.839 -32.918 1.00 57.41 181 GLU A N 1
ATOM 1362 C CA . GLU A 1 181 ? 0.443 -6.496 -33.473 1.00 57.41 181 GLU A CA 1
ATOM 1363 C C . GLU A 1 181 ? -0.684 -7.111 -32.637 1.00 57.41 181 GLU A C 1
ATOM 1365 O O . GLU A 1 181 ? -0.562 -8.304 -32.264 1.00 57.41 181 GLU A O 1
#

Secondary structure (DSSP, 8-state):
--GGGGGG-SS-B-PPPPTT-TT---S-EEE--BTTTBS-EEE----PPPSSTT--STT---HHHHHHHHH-HHHHHHHHHTHHHHHHHHHHHH-HHHHHHHHTTT-TT--TTS------------B-TTT-PBP-S-EEEEEHHHHTEEEEES--SSTTTTHHHHHHHHHHHHHHHH---

Radius of gyration: 18.67 Å; chains: 1; bounding box: 44×34×52 Å

Sequence (181 aa):
MKAEYKDIVTANVYPAPKVGAGIAVGVHFTPTVNERRGEQMIVGPGSSICLDREAYKASDFSVKELMRLTGNVGAMKFVASNLGLSISEAYRDLSKTAFLNEARKLIPTITDDMVEESFVGVMGTAFSHIDGKVINEFEFDRKAMDGLVLHVRNTPSPACTASFALAEDIASTAAADFAWE

Organism: NCBI:txid667725

pLDDT: mean 86.71, std 8.7, range [55.69, 95.75]